Protein AF-A0A965FN24-F1 (afdb_monomer)

Secondary structure (DSSP, 8-state):
-HHHHHHHHSTT--EEE-SSSGGGEEE--SSSPPPPHHHHHHHHHHHHHHHHHHHHHHHHHHHSPPHHHHHHHHHHT-HHHHHHHHHHHHHHHHHSPPP-

Nearest PDB structures (foldseek):
  6cnn-assembly1_A  TM=4.248E-01  e=6.225E+00  Homo sapiens

Solvent-accessible surface area (backbone atoms only — not comparable to full-atom values): 5903 Å² total; per-residue (Å²): 102,61,70,58,21,46,48,72,77,44,66,92,63,47,67,48,75,53,84,86,54,77,87,26,57,46,81,66,42,88,88,58,78,84,76,52,68,65,56,43,50,54,41,38,54,51,51,50,51,55,48,62,62,46,45,36,56,62,57,35,67,73,66,46,74,64,68,62,58,42,52,53,18,59,76,69,66,37,60,69,52,37,52,49,51,52,51,54,42,49,52,39,43,67,77,38,56,78,70,133

Sequence (100 aa):
MIDRALKKLRPGAEWSLTGDTYSGITWHDQTQTQPTQEEVVAAIETIKAEIAATEYQRLRAREYPPVTDYLDAVVKGDQAQIDKYIQDCLAVKAKYPKPE

Structure (mmCIF, N/CA/C/O backbone):
data_AF-A0A965FN24-F1
#
_entry.id   AF-A0A965FN24-F1
#
loop_
_atom_site.group_PDB
_atom_site.id
_atom_site.type_symbol
_atom_site.label_atom_id
_atom_site.label_alt_id
_atom_site.label_comp_id
_atom_site.label_asym_id
_atom_site.label_entity_id
_atom_site.label_seq_id
_atom_site.pdbx_PDB_ins_code
_atom_site.Cartn_x
_atom_site.Cartn_y
_atom_site.Cartn_z
_atom_site.occupancy
_atom_site.B_iso_or_equiv
_atom_site.auth_seq_id
_atom_site.auth_comp_id
_atom_site.auth_asym_id
_atom_site.auth_atom_id
_atom_site.pdbx_PDB_model_num
ATOM 1 N N . MET A 1 1 ? -11.613 5.925 10.217 1.00 87.88 1 MET A N 1
ATOM 2 C CA . MET A 1 1 ? -10.270 5.876 10.852 1.00 87.88 1 MET A CA 1
ATOM 3 C C . MET A 1 1 ? -10.321 5.176 12.201 1.00 87.88 1 MET A C 1
ATOM 5 O O . MET A 1 1 ? -9.507 4.285 12.416 1.00 87.88 1 MET A O 1
ATOM 9 N N . ILE A 1 2 ? -11.272 5.526 13.079 1.00 91.31 2 ILE A N 1
ATOM 10 C CA . ILE A 1 2 ? -11.484 4.824 14.357 1.00 91.31 2 ILE A CA 1
ATOM 11 C C . ILE A 1 2 ? -11.806 3.344 14.144 1.00 91.31 2 ILE A C 1
ATOM 13 O O . ILE A 1 2 ? -11.208 2.500 14.791 1.00 91.31 2 ILE A O 1
ATOM 17 N N . ASP A 1 3 ? -12.663 3.012 13.182 1.00 92.81 3 ASP A N 1
ATOM 18 C CA . ASP A 1 3 ? -12.994 1.635 12.800 1.00 92.81 3 ASP A CA 1
ATOM 19 C C . ASP A 1 3 ? -11.750 0.770 12.513 1.00 92.81 3 ASP A C 1
ATOM 21 O O . ASP A 1 3 ? -11.628 -0.357 12.997 1.00 92.81 3 ASP A O 1
ATOM 25 N N . ARG A 1 4 ? -10.792 1.315 11.756 1.00 93.62 4 ARG A N 1
ATOM 26 C CA . ARG A 1 4 ? -9.517 0.657 11.453 1.00 93.62 4 ARG A CA 1
ATOM 27 C C . ARG A 1 4 ? -8.625 0.561 12.685 1.00 93.62 4 ARG A C 1
ATOM 29 O O . ARG A 1 4 ? -7.993 -0.473 12.880 1.00 93.62 4 ARG A O 1
ATOM 36 N N . ALA A 1 5 ? -8.582 1.609 13.504 1.00 94.69 5 ALA A N 1
ATOM 37 C CA . ALA A 1 5 ? -7.827 1.608 14.751 1.00 94.69 5 ALA A CA 1
ATOM 38 C C . ALA A 1 5 ? -8.360 0.551 15.733 1.00 94.69 5 ALA A C 1
ATOM 40 O O . ALA A 1 5 ? -7.573 -0.234 16.251 1.00 94.69 5 ALA A O 1
ATOM 41 N N . LEU A 1 6 ? -9.682 0.449 15.907 1.00 94.38 6 LEU A N 1
ATOM 42 C CA . LEU A 1 6 ? -10.324 -0.563 16.750 1.00 94.38 6 LEU A CA 1
ATOM 43 C C . LEU A 1 6 ? -10.046 -1.978 16.242 1.00 94.38 6 LEU A C 1
ATOM 45 O O . LEU A 1 6 ? -9.637 -2.826 17.025 1.00 94.38 6 LEU A O 1
ATOM 49 N N . LYS A 1 7 ? -10.155 -2.222 14.929 1.00 94.62 7 LYS A N 1
ATOM 50 C CA . LYS A 1 7 ? -9.789 -3.521 14.332 1.00 94.62 7 LYS A CA 1
ATOM 51 C C . LYS A 1 7 ? -8.312 -3.882 14.532 1.00 94.62 7 LYS A C 1
ATOM 53 O O . LYS A 1 7 ? -8.003 -5.063 14.646 1.00 94.62 7 LYS A O 1
ATOM 58 N N . LYS A 1 8 ? -7.410 -2.891 14.559 1.00 93.81 8 LYS A N 1
ATOM 59 C CA . LYS A 1 8 ? -5.969 -3.090 14.804 1.00 93.81 8 LYS A CA 1
ATOM 60 C C . LYS A 1 8 ? -5.673 -3.354 16.285 1.00 93.81 8 LYS A C 1
ATOM 62 O O . LYS A 1 8 ? -4.856 -4.214 16.586 1.00 93.81 8 LYS A O 1
ATOM 67 N N . LEU A 1 9 ? -6.328 -2.628 17.192 1.00 95.12 9 LEU A N 1
ATOM 68 C CA . LEU A 1 9 ? -6.100 -2.711 18.640 1.00 95.12 9 LEU A CA 1
ATOM 69 C C . LEU A 1 9 ? -6.804 -3.899 19.303 1.00 95.12 9 LEU A C 1
ATOM 71 O O . LEU A 1 9 ? -6.267 -4.473 20.249 1.00 95.12 9 LEU A O 1
ATOM 75 N N . ARG A 1 10 ? -8.019 -4.223 18.854 1.00 95.12 10 ARG A N 1
ATOM 76 C CA . ARG A 1 10 ? -8.896 -5.262 19.410 1.00 95.12 10 ARG A CA 1
ATOM 77 C C . ARG A 1 10 ? -9.499 -6.078 18.259 1.00 95.12 10 ARG A C 1
ATOM 79 O O . ARG A 1 10 ? -10.655 -5.869 17.872 1.00 95.12 10 ARG A O 1
ATOM 86 N N . PRO A 1 11 ? -8.700 -6.952 17.625 1.00 94.31 11 PRO A N 1
ATOM 87 C CA . PRO A 1 11 ? -9.186 -7.776 16.528 1.00 94.31 11 PRO A CA 1
ATOM 88 C C . PRO A 1 11 ? -10.324 -8.683 17.013 1.00 94.31 11 PRO A C 1
ATOM 9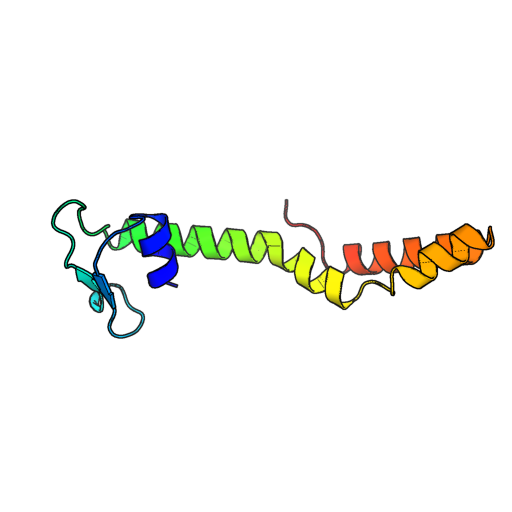0 O O . PRO A 1 11 ? -10.250 -9.280 18.082 1.00 94.31 11 PRO A O 1
ATOM 93 N N . GLY A 1 12 ? -11.394 -8.772 16.223 1.00 92.50 12 GLY A N 1
ATOM 94 C CA . GLY A 1 12 ? -12.563 -9.591 16.557 1.00 92.50 12 GLY A CA 1
ATOM 95 C C . GLY A 1 12 ? -13.491 -9.003 17.623 1.00 92.50 12 GLY A C 1
ATOM 96 O O . GLY A 1 12 ? -14.457 -9.670 17.972 1.00 92.50 12 GLY A O 1
ATOM 97 N N . ALA A 1 13 ? -13.238 -7.784 18.116 1.00 95.00 13 ALA A N 1
ATOM 98 C CA . ALA A 1 13 ? -14.114 -7.175 19.107 1.00 95.00 13 ALA A CA 1
ATOM 99 C C . ALA A 1 13 ? -15.460 -6.717 18.540 1.00 95.00 13 ALA A C 1
ATOM 101 O O . ALA A 1 13 ? -15.539 -6.197 17.422 1.00 95.00 13 ALA A O 1
ATOM 102 N N . GLU A 1 14 ? -16.497 -6.847 19.362 1.00 95.12 14 GLU A N 1
ATOM 103 C CA . GLU A 1 14 ? -17.855 -6.395 19.074 1.00 95.12 14 GLU A CA 1
ATOM 104 C C . GLU A 1 14 ? -18.089 -4.966 19.585 1.00 95.12 14 GLU A C 1
ATOM 106 O O . GLU A 1 14 ? -18.034 -4.671 20.782 1.00 95.12 14 GLU A O 1
ATOM 111 N N . TRP A 1 15 ? -18.364 -4.053 18.659 1.00 95.38 15 TRP A N 1
ATOM 112 C CA . TRP A 1 15 ? -18.645 -2.649 18.943 1.00 95.38 15 TRP A CA 1
ATOM 113 C C . TRP A 1 15 ? -19.481 -2.038 17.820 1.00 95.38 15 TRP A C 1
ATOM 115 O O . TRP A 1 15 ? -19.443 -2.487 16.674 1.00 95.38 15 TRP A O 1
ATOM 125 N N . SER A 1 16 ? -20.202 -0.975 18.153 1.00 94.44 16 SER A N 1
ATOM 126 C CA . SER A 1 16 ? -20.911 -0.118 17.206 1.00 94.44 16 SER A CA 1
ATOM 127 C C . SER A 1 16 ? -20.294 1.279 17.238 1.00 94.44 16 SER A C 1
ATOM 129 O O . SER A 1 16 ? -19.892 1.757 18.296 1.00 94.44 16 SER A O 1
ATOM 131 N N . LEU A 1 17 ? -20.205 1.947 16.088 1.00 94.19 17 LEU A N 1
ATOM 132 C CA . LEU A 1 17 ? -19.683 3.311 15.983 1.00 94.19 17 LEU A CA 1
ATOM 133 C C . LEU A 1 17 ? -20.746 4.220 15.369 1.00 94.19 17 LEU A C 1
ATOM 135 O O . LEU A 1 17 ? -21.197 3.977 14.251 1.00 94.19 17 LEU A O 1
ATOM 139 N N . THR A 1 18 ? -21.108 5.280 16.087 1.00 94.00 18 THR A N 1
ATOM 140 C CA . THR A 1 18 ? -21.971 6.356 15.588 1.00 94.00 18 THR A CA 1
ATOM 141 C C . THR A 1 18 ? -21.136 7.614 15.369 1.00 94.00 18 THR A C 1
ATOM 143 O O . THR A 1 18 ? -20.588 8.163 16.318 1.00 94.00 18 THR A O 1
ATOM 146 N N . GLY A 1 19 ? -21.044 8.088 14.126 1.00 89.88 19 GLY A N 1
ATOM 147 C CA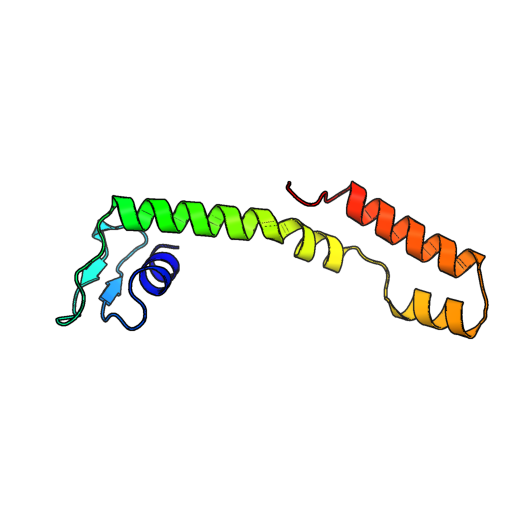 . GLY A 1 19 ? -20.173 9.214 13.767 1.00 89.88 19 GLY A CA 1
ATOM 148 C C . GLY A 1 19 ? -18.717 8.789 13.553 1.00 89.88 19 GLY A C 1
ATOM 149 O O . GLY A 1 19 ? -18.448 7.680 13.091 1.00 89.88 19 GLY A O 1
ATOM 150 N N . ASP A 1 20 ? -17.775 9.684 13.846 1.00 88.25 20 ASP A N 1
ATOM 151 C CA . ASP A 1 20 ? -16.345 9.520 13.550 1.00 88.25 20 ASP A CA 1
ATOM 152 C C . ASP A 1 20 ? -15.415 9.832 14.737 1.00 88.25 20 ASP A C 1
ATOM 154 O O . ASP A 1 20 ? -14.191 9.853 14.575 1.00 88.25 20 ASP A O 1
ATOM 158 N N . THR A 1 21 ? -15.978 10.022 15.933 1.00 91.19 21 THR A N 1
ATOM 159 C CA . THR A 1 21 ? -15.257 10.352 17.169 1.00 91.19 21 THR A CA 1
ATOM 160 C C . THR A 1 21 ? -15.243 9.190 18.163 1.00 91.19 21 THR A C 1
ATOM 162 O O . THR A 1 21 ? -16.050 8.264 18.092 1.00 91.19 21 THR A O 1
ATOM 165 N N . TYR A 1 22 ? -14.321 9.244 19.132 1.00 91.94 22 TYR A N 1
ATOM 166 C CA . TYR A 1 22 ? -14.205 8.221 20.178 1.00 91.94 22 TYR A CA 1
ATOM 167 C C . TYR A 1 22 ? -15.479 8.113 21.033 1.00 91.94 22 TYR A C 1
ATOM 169 O O . TYR A 1 22 ? -15.889 7.016 21.401 1.00 91.94 22 TYR A O 1
ATOM 177 N N . SER A 1 23 ? -16.158 9.236 21.290 1.00 92.31 23 SER A N 1
ATOM 178 C CA . SER A 1 23 ? -17.428 9.265 22.028 1.00 92.31 23 SER A CA 1
ATOM 179 C C . SER A 1 23 ? -18.578 8.552 21.308 1.00 92.31 23 SER A C 1
ATOM 181 O O . SER A 1 23 ? -19.578 8.228 21.939 1.00 92.31 23 SER A O 1
ATOM 183 N N . GLY A 1 24 ? -18.441 8.293 20.005 1.00 92.50 24 GLY A N 1
ATOM 184 C CA . GLY A 1 24 ? -19.402 7.537 19.210 1.00 92.50 24 GLY A CA 1
ATOM 185 C C . GLY A 1 24 ? -19.323 6.019 19.384 1.00 92.50 24 GLY A C 1
ATOM 186 O O . GLY A 1 24 ? -20.134 5.303 18.794 1.00 92.50 24 GLY A O 1
ATOM 187 N N . ILE A 1 25 ? -18.342 5.511 20.138 1.00 94.50 25 ILE A N 1
ATOM 188 C CA . ILE A 1 25 ? -18.126 4.075 20.329 1.00 94.50 25 ILE A CA 1
ATOM 189 C C . ILE A 1 25 ? -19.100 3.548 21.382 1.00 94.50 25 ILE A C 1
ATOM 191 O O . ILE A 1 25 ? -19.073 3.956 22.540 1.00 94.50 25 ILE A O 1
ATOM 195 N N . THR A 1 26 ? -19.921 2.583 20.983 1.00 95.50 26 THR A N 1
ATOM 196 C CA . THR A 1 26 ? -20.702 1.740 21.889 1.00 95.50 26 THR A CA 1
ATOM 197 C C . THR A 1 26 ? -20.057 0.359 21.928 1.00 95.50 26 THR A C 1
ATOM 199 O O . THR A 1 26 ? -20.028 -0.343 20.918 1.00 95.50 26 THR A O 1
ATOM 202 N N . TRP A 1 27 ? -19.495 -0.017 23.074 1.00 95.44 27 TRP A N 1
ATOM 203 C CA . TRP A 1 27 ? -18.800 -1.292 23.245 1.00 95.44 27 TRP A CA 1
ATOM 204 C C . TRP A 1 27 ? -19.776 -2.412 23.622 1.00 95.44 27 TRP A C 1
ATOM 206 O O . TRP A 1 27 ? -20.602 -2.230 24.517 1.00 95.44 27 TRP A O 1
ATOM 216 N N . HIS A 1 28 ? -19.687 -3.560 22.948 1.00 94.50 28 HIS A N 1
ATOM 217 C CA . HIS A 1 28 ? -20.553 -4.721 23.191 1.00 94.50 28 HIS A CA 1
ATOM 218 C C . HIS A 1 28 ? -19.772 -5.974 23.620 1.00 94.50 28 HIS A C 1
ATOM 220 O O . HIS A 1 28 ? -20.356 -6.875 24.220 1.00 94.50 28 HIS A O 1
ATOM 226 N N . ASP A 1 29 ? -18.463 -6.021 23.358 1.00 93.19 29 ASP A N 1
ATOM 227 C CA . ASP A 1 29 ? -17.597 -7.154 23.686 1.00 93.19 29 ASP A CA 1
ATOM 228 C C . ASP A 1 29 ? -17.440 -7.338 25.208 1.00 93.19 29 ASP A C 1
ATOM 230 O O . ASP A 1 29 ? -17.102 -6.407 25.942 1.00 93.19 29 ASP A O 1
ATOM 234 N N . GLN A 1 30 ? -17.680 -8.564 25.675 1.00 92.56 30 GLN A N 1
ATOM 235 C CA . GLN A 1 30 ? -17.549 -8.969 27.081 1.00 92.56 30 GLN A CA 1
ATOM 236 C C . GLN A 1 30 ? -16.203 -9.644 27.392 1.00 92.56 30 GLN A C 1
ATOM 238 O O . GLN A 1 30 ? -15.866 -9.851 28.555 1.00 92.56 30 GLN A O 1
ATOM 243 N N . THR A 1 31 ? -15.445 -10.018 26.363 1.00 93.25 31 THR A N 1
ATOM 244 C CA . THR A 1 31 ? -14.146 -10.695 26.457 1.00 93.25 31 THR A CA 1
ATOM 245 C C . THR A 1 31 ? -12.987 -9.706 26.432 1.00 93.25 31 THR A C 1
ATOM 247 O O . THR A 1 31 ? -12.017 -9.865 27.172 1.00 93.25 31 THR A O 1
ATOM 250 N N . GLN A 1 32 ? -13.095 -8.668 25.603 1.00 93.75 32 GLN A N 1
ATOM 251 C CA . GLN A 1 32 ? -12.089 -7.625 25.454 1.00 93.75 32 GLN A CA 1
ATOM 252 C C . GLN A 1 32 ? -12.574 -6.319 26.070 1.00 93.75 32 GLN A C 1
ATOM 254 O O . GLN A 1 32 ? -13.757 -5.986 26.034 1.00 93.75 32 GLN A O 1
ATOM 259 N N . THR A 1 33 ? -11.639 -5.537 26.602 1.00 93.25 33 THR A N 1
ATOM 260 C CA . THR A 1 33 ? -11.928 -4.196 27.102 1.00 93.25 33 THR A CA 1
ATOM 261 C C . THR A 1 33 ? -11.844 -3.169 25.980 1.00 93.25 33 THR A C 1
ATOM 263 O O . THR A 1 33 ? -10.964 -3.236 25.110 1.00 93.25 33 THR A O 1
ATOM 266 N N . GLN A 1 34 ? -12.749 -2.189 26.036 1.00 93.12 34 GLN A N 1
ATOM 267 C CA . GLN A 1 34 ? -12.705 -1.024 25.164 1.00 93.12 34 GLN A CA 1
ATOM 268 C C . GLN A 1 34 ? -11.329 -0.342 25.297 1.00 93.12 34 GLN A C 1
ATOM 270 O O . GLN A 1 34 ? -10.915 -0.044 26.421 1.00 93.12 34 GLN A O 1
ATOM 275 N N . PRO A 1 35 ? -10.606 -0.113 24.186 1.00 94.19 35 PRO A N 1
ATOM 276 C CA . PRO A 1 35 ? -9.330 0.593 24.220 1.00 94.19 35 PRO A CA 1
ATOM 277 C C . PRO A 1 35 ? -9.549 2.053 24.612 1.00 94.19 35 PRO A C 1
ATOM 279 O O . PRO A 1 35 ? -10.596 2.609 24.289 1.00 94.19 35 PRO A O 1
ATOM 282 N N . THR A 1 36 ? -8.574 2.684 25.265 1.00 95.94 36 THR A N 1
ATOM 283 C CA . THR A 1 36 ? -8.697 4.087 25.687 1.00 95.94 36 THR A CA 1
ATOM 284 C C . THR A 1 36 ? -8.670 5.042 24.494 1.00 95.94 36 THR A C 1
ATOM 286 O O . THR A 1 36 ? -8.253 4.692 23.384 1.00 95.94 36 THR A O 1
ATOM 289 N N . GLN A 1 37 ? -9.093 6.289 24.714 1.00 95.25 37 GLN A N 1
ATOM 290 C CA . GLN A 1 37 ? -9.044 7.313 23.673 1.00 95.25 37 GLN A CA 1
ATOM 291 C C . GLN A 1 37 ? -7.608 7.547 23.188 1.00 95.25 37 GLN A C 1
ATOM 293 O O . GLN A 1 37 ? -7.382 7.687 21.986 1.00 95.25 37 GLN A O 1
ATOM 298 N N . GLU A 1 38 ? -6.638 7.539 24.099 1.00 94.81 38 GLU A N 1
ATOM 299 C CA . GLU A 1 38 ? -5.219 7.697 23.793 1.00 94.81 38 GLU A CA 1
ATOM 300 C C . GLU A 1 38 ? -4.701 6.541 22.931 1.00 94.81 38 GLU A C 1
ATOM 302 O O . GLU A 1 38 ? -4.020 6.791 21.937 1.00 94.81 38 GLU A O 1
ATOM 307 N N . GLU A 1 39 ? -5.067 5.292 23.249 1.00 95.12 39 GLU A N 1
ATOM 308 C CA . GLU A 1 39 ? -4.710 4.125 22.431 1.00 95.12 39 GLU A CA 1
ATOM 309 C C . GLU A 1 39 ? -5.277 4.253 21.010 1.00 95.12 39 GLU A C 1
ATOM 311 O O . GLU A 1 39 ? -4.565 4.030 20.027 1.00 95.12 39 GLU A O 1
ATOM 316 N N . VAL A 1 40 ? -6.546 4.658 20.884 1.00 95.00 40 VAL A N 1
ATOM 317 C CA . VAL A 1 40 ? -7.202 4.850 19.583 1.00 95.00 40 VAL A CA 1
ATOM 318 C C . VAL A 1 40 ? -6.526 5.963 18.782 1.00 95.00 40 VAL A C 1
ATOM 320 O O . VAL A 1 40 ? -6.254 5.775 17.596 1.00 95.00 40 VAL A O 1
ATOM 323 N N . VAL A 1 41 ? -6.211 7.102 19.405 1.00 95.00 41 VAL A N 1
ATOM 324 C CA . VAL A 1 41 ? -5.512 8.214 18.742 1.00 95.00 41 VAL A CA 1
ATOM 325 C C . VAL A 1 41 ? -4.109 7.792 18.299 1.00 95.00 41 VAL A C 1
ATOM 327 O O . VAL A 1 41 ? -3.751 8.011 17.141 1.00 95.00 41 VAL A O 1
ATOM 330 N N . ALA A 1 42 ? -3.340 7.117 19.157 1.00 95.44 42 ALA A N 1
ATOM 331 C CA . ALA A 1 42 ? -2.009 6.617 18.812 1.00 95.44 42 ALA A CA 1
ATOM 332 C C . ALA A 1 42 ? -2.051 5.608 17.649 1.00 95.44 42 ALA A C 1
ATOM 334 O O . ALA A 1 42 ? -1.219 5.656 16.736 1.00 95.44 42 ALA A O 1
ATOM 335 N N . ALA A 1 43 ? -3.054 4.727 17.625 1.00 94.94 43 ALA A N 1
ATOM 336 C CA . ALA A 1 43 ? -3.259 3.799 16.520 1.00 94.94 43 ALA A CA 1
ATOM 337 C C . ALA A 1 43 ? -3.640 4.523 15.219 1.00 94.94 43 ALA A C 1
ATOM 339 O O . ALA A 1 43 ? -3.149 4.154 14.152 1.00 94.94 43 ALA A O 1
ATOM 340 N N . ILE A 1 44 ? -4.470 5.570 15.283 1.00 94.12 44 ILE A N 1
ATOM 341 C CA . ILE A 1 44 ? -4.811 6.400 14.119 1.00 94.12 44 ILE A CA 1
ATOM 342 C C . ILE A 1 44 ? -3.568 7.074 13.543 1.00 94.12 44 ILE A C 1
ATOM 344 O O . ILE A 1 44 ? -3.371 7.012 12.330 1.00 94.12 44 ILE A O 1
ATOM 348 N N . GLU A 1 45 ? -2.732 7.689 14.379 1.00 94.56 45 GLU A N 1
ATOM 349 C CA . GLU A 1 45 ? -1.498 8.339 13.924 1.00 94.56 45 GLU A CA 1
ATOM 350 C C . GLU A 1 45 ? -0.524 7.326 13.315 1.00 94.56 45 GLU A C 1
ATOM 352 O O . GLU A 1 45 ? 0.017 7.563 12.236 1.00 94.56 45 GLU A O 1
ATOM 357 N N . THR A 1 46 ? -0.405 6.139 13.916 1.00 94.19 46 THR A N 1
ATOM 358 C CA . THR A 1 46 ? 0.369 5.031 13.334 1.00 94.19 46 THR A CA 1
ATOM 359 C C . THR A 1 46 ? -0.152 4.649 11.944 1.00 94.19 46 THR A C 1
ATOM 361 O O . THR A 1 46 ? 0.621 4.523 10.999 1.00 94.19 46 THR A O 1
ATOM 364 N N . ILE A 1 47 ? -1.470 4.500 11.784 1.00 93.81 47 ILE A N 1
ATOM 365 C CA . ILE A 1 47 ? -2.088 4.147 10.495 1.00 93.81 47 ILE A CA 1
ATOM 366 C C . ILE A 1 47 ? -1.885 5.264 9.463 1.00 93.81 47 ILE A C 1
ATOM 368 O O . ILE A 1 47 ? -1.628 4.982 8.294 1.00 93.81 47 ILE A O 1
ATOM 372 N N . LYS A 1 48 ? -1.989 6.536 9.865 1.00 92.38 48 LYS A N 1
ATOM 373 C CA . LYS A 1 48 ? -1.696 7.671 8.978 1.00 92.38 48 LYS A CA 1
ATOM 374 C C . LYS A 1 48 ? -0.241 7.653 8.522 1.00 92.38 48 LYS A C 1
ATOM 376 O O . LYS A 1 48 ? 0.004 7.835 7.333 1.00 92.38 48 LYS A O 1
ATOM 381 N N . ALA A 1 49 ? 0.695 7.392 9.433 1.00 90.62 49 ALA A N 1
ATOM 382 C CA . ALA A 1 49 ? 2.110 7.270 9.108 1.00 90.62 49 ALA A CA 1
ATOM 383 C C . ALA A 1 49 ? 2.368 6.108 8.135 1.00 90.62 49 ALA A C 1
ATOM 385 O O . ALA A 1 49 ? 3.056 6.301 7.141 1.00 90.62 49 ALA A O 1
ATOM 386 N N . GLU A 1 50 ? 1.751 4.939 8.338 1.00 91.25 50 GLU A N 1
ATOM 387 C CA . GLU A 1 50 ? 1.833 3.792 7.415 1.00 91.25 50 GLU A CA 1
ATOM 388 C C . GLU A 1 50 ? 1.276 4.125 6.015 1.00 91.25 50 GLU A C 1
ATOM 390 O O . GLU A 1 50 ? 1.855 3.752 4.989 1.00 91.25 50 GLU A O 1
ATO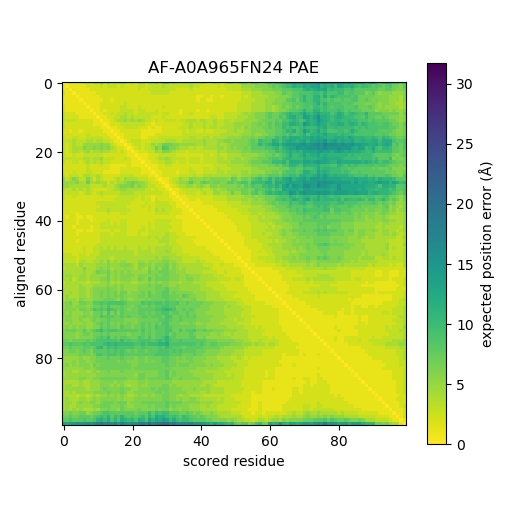M 395 N N . ILE A 1 51 ? 0.158 4.855 5.951 1.00 90.25 51 ILE A N 1
ATOM 396 C CA . ILE A 1 51 ? -0.427 5.315 4.684 1.00 90.25 51 ILE A CA 1
ATOM 397 C C . ILE A 1 51 ? 0.520 6.298 3.991 1.00 90.25 51 ILE A C 1
ATOM 399 O O . ILE A 1 51 ? 0.837 6.106 2.820 1.00 90.25 51 ILE A O 1
ATOM 403 N N . ALA A 1 52 ? 1.016 7.308 4.707 1.00 88.31 52 ALA A N 1
ATOM 404 C CA . ALA A 1 52 ? 1.954 8.286 4.164 1.00 88.31 52 ALA A CA 1
ATOM 405 C C . ALA A 1 52 ? 3.260 7.620 3.697 1.00 88.31 52 ALA A C 1
ATOM 407 O O . ALA A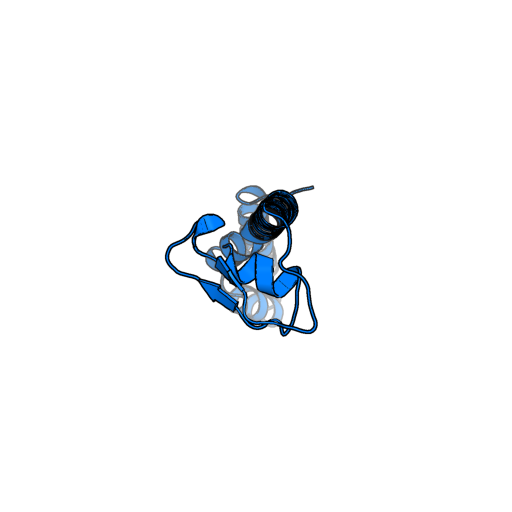 1 52 ? 3.754 7.911 2.608 1.00 88.31 52 ALA A O 1
ATOM 408 N N . ALA A 1 53 ? 3.764 6.653 4.469 1.00 90.88 53 ALA A N 1
ATOM 409 C CA . ALA A 1 53 ? 4.953 5.877 4.145 1.00 90.88 53 ALA A CA 1
ATOM 410 C C . ALA A 1 53 ? 4.796 5.057 2.859 1.00 90.88 53 ALA A C 1
ATOM 412 O O . ALA A 1 53 ? 5.795 4.753 2.220 1.00 90.88 53 ALA A O 1
ATOM 413 N N . THR A 1 54 ? 3.571 4.703 2.455 1.00 94.19 54 THR A N 1
ATOM 414 C CA . THR A 1 54 ? 3.298 3.892 1.253 1.00 94.19 54 THR A CA 1
ATOM 415 C C . THR A 1 54 ? 2.696 4.683 0.091 1.00 94.19 54 THR A C 1
ATOM 417 O O . THR A 1 54 ? 2.591 4.154 -1.016 1.00 94.19 54 THR A O 1
ATOM 420 N N . GLU A 1 55 ? 2.357 5.959 0.284 1.00 94.75 55 GLU A N 1
ATOM 421 C CA . GLU A 1 55 ? 1.703 6.797 -0.729 1.00 94.75 55 GLU A CA 1
ATOM 422 C C . GLU A 1 55 ? 2.533 6.932 -2.013 1.00 94.75 55 GLU A C 1
ATOM 424 O O . GLU A 1 55 ? 2.000 6.848 -3.124 1.00 94.75 55 GLU A O 1
ATOM 429 N N . TYR A 1 56 ? 3.862 7.013 -1.878 1.00 94.12 56 TYR A N 1
ATOM 430 C CA . TYR A 1 56 ? 4.779 7.055 -3.019 1.00 94.12 56 TYR A CA 1
ATOM 431 C C . TYR A 1 56 ? 4.569 5.875 -3.982 1.00 94.12 56 TYR A C 1
ATOM 433 O O . TYR A 1 56 ? 4.775 6.020 -5.182 1.00 94.12 56 TYR A O 1
ATOM 441 N N . GLN A 1 57 ? 4.148 4.702 -3.493 1.00 96.06 57 GLN A N 1
ATOM 442 C CA . GLN A 1 57 ? 3.943 3.521 -4.335 1.00 96.06 57 GLN A CA 1
ATOM 443 C C . GLN A 1 57 ? 2.778 3.733 -5.301 1.00 96.06 57 GLN A C 1
ATOM 445 O O . GLN A 1 57 ? 2.912 3.453 -6.491 1.00 96.06 57 GLN A O 1
ATOM 450 N N . ARG A 1 58 ? 1.660 4.279 -4.804 1.00 95.81 58 ARG A N 1
ATOM 451 C CA . ARG A 1 58 ? 0.461 4.565 -5.608 1.00 95.81 58 ARG A CA 1
ATOM 452 C C . ARG A 1 58 ? 0.751 5.648 -6.641 1.00 95.81 58 ARG A C 1
ATOM 454 O O . ARG A 1 58 ? 0.385 5.503 -7.804 1.00 95.81 58 ARG A O 1
ATOM 461 N N . LEU A 1 59 ? 1.455 6.701 -6.220 1.00 96.56 59 LEU A N 1
ATOM 462 C CA . LEU A 1 59 ? 1.838 7.814 -7.087 1.00 96.56 59 LEU A CA 1
ATOM 463 C C . LEU A 1 59 ? 2.783 7.366 -8.208 1.00 96.56 59 LEU A C 1
ATOM 465 O O . LEU A 1 59 ? 2.545 7.689 -9.369 1.00 96.56 59 LEU A O 1
ATOM 469 N N . ARG A 1 60 ? 3.800 6.553 -7.887 1.00 97.44 60 ARG A N 1
ATOM 470 C CA . ARG A 1 60 ? 4.718 5.996 -8.890 1.00 97.44 60 ARG A CA 1
ATOM 471 C C . ARG A 1 60 ? 4.014 5.043 -9.850 1.00 97.44 60 ARG A C 1
ATOM 473 O O . ARG A 1 60 ? 4.210 5.158 -11.051 1.00 97.44 60 ARG A O 1
ATOM 480 N N . ALA A 1 61 ? 3.171 4.139 -9.346 1.00 97.25 61 ALA A N 1
ATOM 481 C CA . ALA A 1 61 ? 2.452 3.179 -10.184 1.00 97.25 61 ALA A CA 1
ATOM 482 C C . ALA A 1 61 ? 1.552 3.858 -11.231 1.00 97.25 61 ALA A C 1
ATOM 484 O O . ALA A 1 61 ? 1.406 3.337 -12.331 1.00 97.25 61 ALA A O 1
ATOM 485 N N . ARG A 1 62 ? 0.980 5.025 -10.906 1.00 97.19 62 ARG A N 1
ATOM 486 C CA . ARG A 1 62 ? 0.155 5.809 -11.836 1.00 97.19 62 ARG A CA 1
ATOM 487 C C . ARG A 1 62 ? 0.962 6.473 -12.956 1.00 97.19 62 ARG A C 1
ATOM 489 O O . ARG A 1 62 ? 0.402 6.727 -14.015 1.00 97.19 62 ARG A O 1
ATOM 496 N N . GLU A 1 63 ? 2.227 6.805 -12.707 1.00 98.19 63 GLU A N 1
ATOM 497 C CA . GLU A 1 63 ? 3.059 7.575 -13.646 1.00 98.19 63 GLU A CA 1
ATOM 498 C C . GLU A 1 63 ? 4.157 6.757 -14.323 1.00 98.19 63 GLU A C 1
ATOM 500 O O . GLU A 1 63 ? 4.799 7.255 -15.245 1.00 98.19 63 GLU A O 1
ATOM 505 N N . TYR A 1 64 ? 4.392 5.515 -13.898 1.00 98.06 64 TYR A N 1
ATOM 506 C CA . TYR A 1 64 ? 5.330 4.657 -14.605 1.00 98.06 64 TYR A CA 1
ATOM 507 C C . TYR A 1 64 ? 4.874 4.410 -16.048 1.00 98.06 64 TYR A C 1
ATOM 509 O O . TYR A 1 64 ? 3.685 4.169 -16.281 1.00 98.06 64 TYR A O 1
ATOM 517 N N . PRO A 1 65 ? 5.816 4.431 -17.011 1.00 97.69 65 PRO A N 1
ATOM 518 C CA . PRO A 1 65 ? 5.523 3.999 -18.368 1.00 97.69 65 PRO A CA 1
ATOM 519 C C . PRO A 1 65 ? 5.017 2.544 -18.372 1.00 97.69 65 PRO A C 1
ATOM 521 O O . PRO A 1 65 ? 5.344 1.771 -17.460 1.00 97.69 65 PRO A O 1
ATOM 524 N N . PRO A 1 66 ? 4.226 2.141 -19.381 1.00 97.69 66 PRO A N 1
ATOM 525 C CA . PRO A 1 66 ? 3.767 0.766 -19.514 1.00 97.69 66 PRO A CA 1
ATOM 526 C C . PRO A 1 66 ? 4.944 -0.210 -19.499 1.00 97.69 66 PRO A C 1
ATOM 528 O O . PRO A 1 66 ? 5.889 -0.079 -20.273 1.00 97.69 66 PRO A O 1
ATOM 531 N N . VAL A 1 67 ? 4.875 -1.241 -18.655 1.00 97.44 67 VAL A N 1
ATOM 532 C CA . VAL A 1 67 ? 5.938 -2.262 -18.577 1.00 97.44 67 VAL A CA 1
ATOM 533 C C . VAL A 1 67 ? 6.156 -2.986 -19.914 1.00 97.44 67 VAL A C 1
ATOM 535 O O . VAL A 1 67 ? 7.238 -3.505 -20.176 1.00 97.44 67 VAL A O 1
ATOM 538 N N . THR A 1 68 ? 5.146 -2.992 -20.787 1.00 98.00 68 THR A N 1
ATOM 539 C CA . THR A 1 68 ? 5.234 -3.531 -22.148 1.00 98.00 68 THR A CA 1
ATOM 540 C C . THR A 1 68 ? 6.295 -2.836 -22.994 1.00 98.00 68 THR A C 1
ATOM 542 O O . THR A 1 68 ? 6.932 -3.515 -23.790 1.00 98.00 68 THR A O 1
ATOM 545 N N . ASP A 1 69 ? 6.542 -1.538 -22.788 1.00 97.75 69 ASP A N 1
ATOM 546 C CA . ASP A 1 69 ? 7.548 -0.783 -23.547 1.00 97.75 69 ASP A CA 1
ATOM 547 C C . ASP A 1 69 ? 8.962 -1.275 -23.217 1.00 97.75 69 ASP A C 1
ATOM 549 O O . ASP A 1 69 ? 9.808 -1.395 -24.099 1.00 97.75 69 ASP A O 1
ATOM 553 N N . TYR A 1 70 ? 9.201 -1.627 -21.949 1.00 98.12 70 TYR A N 1
ATOM 554 C CA . TYR A 1 70 ? 10.448 -2.254 -21.521 1.00 98.12 70 TYR A CA 1
ATOM 555 C C . TYR A 1 70 ? 10.599 -3.667 -22.092 1.00 98.12 70 TYR A C 1
ATOM 557 O O . TYR A 1 70 ? 11.659 -4.020 -22.601 1.00 98.12 70 TYR A O 1
ATOM 565 N N . LEU A 1 71 ? 9.543 -4.485 -22.020 1.00 98.50 71 LEU A N 1
ATOM 566 C CA . LEU A 1 71 ? 9.580 -5.864 -22.517 1.00 98.50 71 LEU A CA 1
ATOM 567 C C . LEU A 1 71 ? 9.829 -5.922 -24.029 1.00 98.50 71 LEU A C 1
ATOM 569 O O . LEU A 1 71 ? 10.643 -6.722 -24.481 1.00 98.50 71 LEU A O 1
ATOM 573 N N . ASP A 1 72 ? 9.162 -5.063 -24.798 1.00 98.50 72 ASP A N 1
ATOM 574 C CA . ASP A 1 72 ? 9.342 -4.947 -26.246 1.00 98.50 72 ASP A CA 1
ATOM 575 C C . ASP A 1 72 ? 10.773 -4.513 -26.606 1.00 98.50 72 ASP A C 1
ATOM 577 O O . ASP A 1 72 ? 11.409 -5.139 -27.457 1.00 98.50 72 ASP A O 1
ATOM 581 N N . ALA A 1 73 ? 11.321 -3.524 -25.890 1.00 98.44 73 ALA A N 1
ATOM 582 C CA . ALA A 1 73 ? 12.703 -3.080 -26.060 1.00 98.44 73 ALA A CA 1
ATOM 583 C C . ALA A 1 73 ? 13.716 -4.206 -25.798 1.00 98.44 73 ALA A C 1
ATOM 585 O O . ALA A 1 73 ? 14.641 -4.415 -26.584 1.00 98.44 73 ALA A O 1
ATOM 586 N N . VAL A 1 74 ? 13.512 -4.981 -24.726 1.00 98.44 74 VAL A N 1
ATOM 587 C CA . VAL A 1 74 ? 14.360 -6.136 -24.387 1.00 98.44 74 VAL A CA 1
ATOM 588 C C . VAL A 1 74 ? 14.296 -7.212 -25.469 1.00 98.44 74 VAL A C 1
ATOM 590 O O . VAL A 1 74 ? 15.339 -7.719 -25.877 1.00 98.44 74 VAL A O 1
ATOM 593 N N . VAL A 1 75 ? 13.103 -7.541 -25.976 1.00 98.44 75 VAL A N 1
ATOM 594 C CA . VAL A 1 75 ? 12.934 -8.534 -27.053 1.00 98.44 75 VAL A CA 1
ATOM 595 C C . VAL A 1 75 ? 13.623 -8.088 -28.346 1.00 98.44 75 VAL A C 1
ATOM 597 O O . VAL A 1 75 ? 14.183 -8.920 -29.059 1.00 98.44 75 VAL A O 1
ATOM 600 N N . LYS A 1 76 ? 13.620 -6.784 -28.639 1.00 97.88 76 LYS A N 1
ATOM 601 C CA . LYS A 1 76 ? 14.286 -6.196 -29.812 1.00 97.88 76 LYS A CA 1
ATOM 602 C C . LYS A 1 76 ? 15.792 -5.994 -29.635 1.00 97.88 76 LYS A C 1
ATOM 604 O O . LYS A 1 76 ? 16.475 -5.733 -30.622 1.00 97.88 76 LYS A O 1
ATOM 609 N N . GLY A 1 77 ? 16.309 -6.092 -28.409 1.00 98.12 77 GLY A N 1
ATOM 610 C CA . GLY A 1 77 ? 17.680 -5.689 -28.091 1.00 98.12 77 GLY A CA 1
ATOM 611 C C . GLY A 1 77 ? 17.918 -4.182 -28.260 1.00 98.12 77 GLY A C 1
ATOM 612 O O . GLY A 1 77 ? 19.043 -3.768 -28.535 1.00 98.12 77 GLY A O 1
ATOM 613 N N . ASP A 1 78 ? 16.871 -3.362 -28.132 1.00 98.44 78 ASP A N 1
ATOM 614 C CA . ASP A 1 78 ? 16.952 -1.908 -28.279 1.00 98.44 78 ASP A CA 1
ATOM 615 C C . ASP A 1 78 ? 17.405 -1.259 -26.964 1.00 98.44 78 ASP A C 1
ATOM 617 O O . ASP A 1 78 ? 16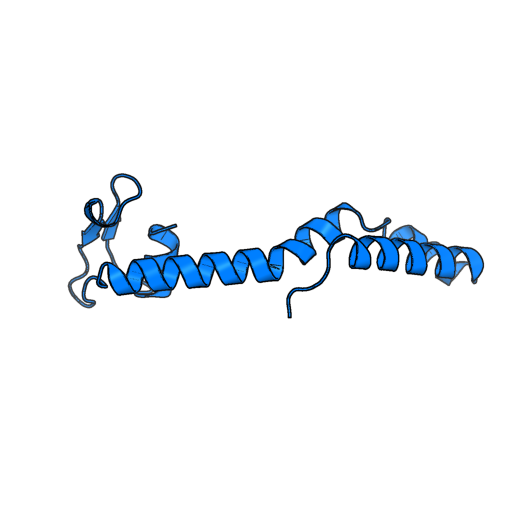.608 -0.947 -26.074 1.00 98.44 78 ASP A O 1
ATOM 621 N N . GLN A 1 79 ? 18.716 -1.045 -26.845 1.00 98.44 79 GLN A N 1
ATOM 622 C CA . GLN A 1 79 ? 19.302 -0.443 -25.650 1.00 98.44 79 GLN A CA 1
ATOM 623 C C . GLN A 1 79 ? 18.823 0.996 -25.415 1.00 98.44 79 GLN A C 1
ATOM 625 O O . GLN A 1 79 ? 18.638 1.394 -24.268 1.00 98.44 79 GLN A O 1
ATOM 630 N N . ALA A 1 80 ? 18.571 1.773 -26.473 1.00 98.38 80 ALA A N 1
ATOM 631 C CA . ALA A 1 80 ? 18.137 3.159 -26.324 1.00 98.38 80 ALA A CA 1
ATOM 632 C C . ALA A 1 80 ? 16.725 3.239 -25.724 1.00 98.38 80 ALA A C 1
ATOM 634 O O . ALA A 1 80 ? 16.454 4.082 -24.864 1.00 98.38 80 ALA A O 1
ATOM 635 N N . GLN A 1 81 ? 15.828 2.337 -26.133 1.00 98.19 81 GLN A N 1
ATOM 636 C CA . GLN A 1 81 ? 14.482 2.248 -25.569 1.00 98.19 81 GLN A CA 1
ATOM 637 C C . GLN A 1 81 ? 14.492 1.697 -24.131 1.00 98.19 81 GLN A C 1
ATOM 639 O O . GLN A 1 81 ? 13.754 2.206 -23.282 1.00 98.19 81 GLN A O 1
ATOM 644 N N . ILE A 1 82 ? 15.368 0.729 -23.824 1.00 98.56 82 ILE A N 1
ATOM 645 C CA . ILE A 1 82 ? 15.606 0.254 -22.448 1.00 98.56 82 ILE A CA 1
ATOM 646 C C . ILE A 1 82 ? 16.044 1.416 -21.549 1.00 98.56 82 ILE A C 1
ATOM 648 O O . ILE A 1 82 ? 15.441 1.651 -20.497 1.00 98.56 82 ILE A O 1
ATOM 652 N N . ASP A 1 83 ? 17.059 2.171 -21.975 1.00 98.62 83 ASP A N 1
ATOM 653 C CA . ASP A 1 83 ? 17.610 3.287 -21.207 1.00 98.62 83 ASP A CA 1
ATOM 654 C C . ASP A 1 83 ? 16.553 4.368 -20.979 1.00 98.62 83 ASP A C 1
ATOM 656 O O . ASP A 1 83 ? 16.415 4.880 -19.864 1.00 98.62 83 ASP A O 1
ATOM 660 N N . LYS A 1 84 ? 15.742 4.668 -22.001 1.00 98.31 84 LYS A N 1
ATOM 661 C CA . LYS A 1 84 ? 14.627 5.608 -21.877 1.00 98.31 84 LYS A CA 1
ATOM 662 C C . LYS A 1 84 ? 13.620 5.174 -20.807 1.00 98.31 84 LYS A C 1
ATOM 664 O O . LYS A 1 84 ? 13.283 5.986 -19.947 1.00 98.31 84 LYS A O 1
ATOM 669 N N . TYR A 1 85 ? 13.165 3.920 -20.826 1.00 98.50 85 TYR A N 1
ATOM 670 C CA . TYR A 1 85 ? 12.226 3.409 -19.819 1.00 98.50 85 TYR A CA 1
ATOM 671 C C . TYR A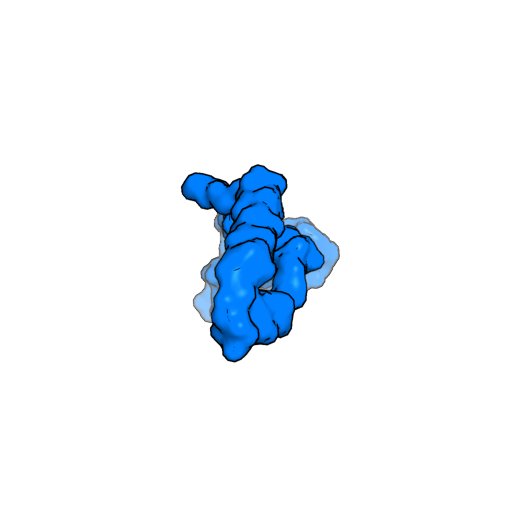 1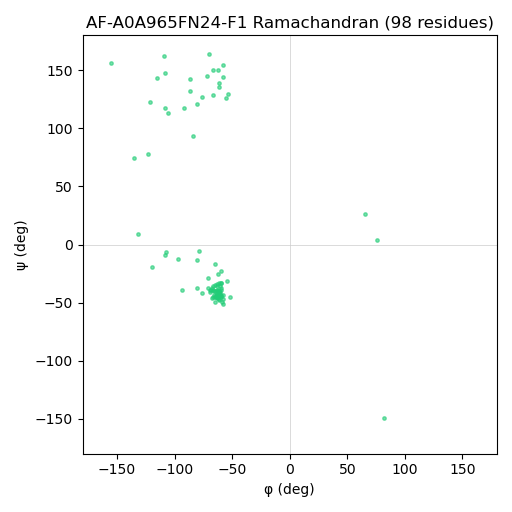 85 ? 12.801 3.536 -18.400 1.00 98.50 85 TYR A C 1
ATOM 673 O O . TYR A 1 85 ? 12.118 3.981 -17.475 1.00 98.50 85 TYR A O 1
ATOM 681 N N . ILE A 1 86 ? 14.083 3.196 -18.228 1.00 98.31 86 ILE A N 1
ATOM 682 C CA . ILE A 1 86 ? 14.777 3.314 -16.941 1.00 98.31 86 ILE A CA 1
ATOM 683 C C . ILE A 1 86 ? 14.808 4.775 -16.475 1.00 98.31 86 I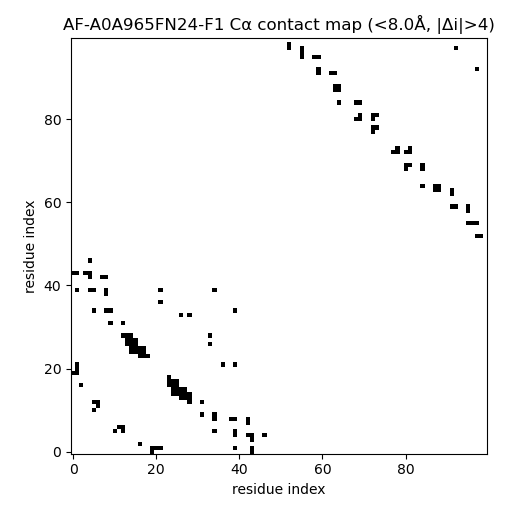LE A C 1
ATOM 685 O O . ILE A 1 86 ? 14.477 5.042 -15.317 1.00 98.31 86 ILE A O 1
ATOM 689 N N . GLN A 1 87 ? 15.164 5.719 -17.352 1.00 98.56 87 GLN A N 1
ATOM 690 C CA . GLN A 1 87 ? 15.203 7.145 -17.016 1.00 98.56 87 GLN A CA 1
ATOM 691 C C . GLN A 1 87 ? 13.823 7.697 -16.652 1.00 98.56 87 GLN A C 1
ATOM 693 O O . GLN A 1 87 ? 13.697 8.396 -15.645 1.00 98.56 87 GLN A O 1
ATOM 698 N N . ASP A 1 88 ? 12.778 7.328 -17.394 1.00 98.38 88 ASP A N 1
ATOM 699 C CA . ASP A 1 88 ? 11.404 7.735 -17.088 1.00 98.38 88 ASP A CA 1
ATOM 700 C C . ASP A 1 88 ? 10.974 7.209 -15.703 1.00 98.38 88 ASP A C 1
ATOM 702 O O . ASP A 1 88 ? 10.457 7.958 -14.868 1.00 98.38 88 ASP A O 1
ATOM 706 N N . CYS A 1 89 ? 11.274 5.943 -15.384 1.00 98.31 89 CYS A N 1
ATOM 707 C CA . CYS A 1 89 ? 11.034 5.392 -14.050 1.00 98.31 89 CYS A CA 1
ATOM 708 C C . CYS A 1 89 ? 11.839 6.111 -12.953 1.00 98.31 89 CYS A C 1
ATOM 710 O O . CYS A 1 89 ? 11.322 6.317 -11.850 1.00 98.31 89 CYS A O 1
ATOM 712 N N . LEU A 1 90 ? 13.098 6.481 -13.210 1.00 98.19 90 LEU A N 1
ATOM 713 C CA . LEU A 1 90 ? 13.925 7.231 -12.258 1.00 98.19 90 LEU A CA 1
ATOM 714 C C . LEU A 1 90 ? 13.372 8.641 -12.017 1.00 98.19 90 LEU A C 1
ATOM 716 O O . LEU A 1 90 ? 13.310 9.066 -10.863 1.00 98.19 90 LEU A O 1
ATOM 720 N N . ALA A 1 91 ? 12.891 9.325 -13.057 1.00 98.38 91 ALA A N 1
ATOM 721 C CA . ALA A 1 91 ? 12.243 10.629 -12.936 1.00 98.38 91 ALA A CA 1
ATOM 722 C C . ALA A 1 91 ? 10.983 10.558 -12.057 1.00 98.38 91 ALA A C 1
ATOM 724 O O . ALA A 1 91 ? 10.801 11.375 -11.152 1.00 98.38 91 ALA A O 1
ATOM 725 N N . VAL A 1 92 ? 10.157 9.521 -12.237 1.00 98.19 92 VAL A N 1
ATOM 726 C CA . VAL A 1 92 ? 8.978 9.269 -11.390 1.00 98.19 92 VAL A CA 1
ATOM 727 C C . VAL A 1 92 ? 9.380 8.989 -9.934 1.00 98.19 92 VAL A C 1
ATOM 729 O O . VAL A 1 92 ? 8.742 9.478 -8.999 1.00 98.19 92 VAL A O 1
ATOM 732 N N . LYS A 1 93 ? 10.478 8.254 -9.702 1.00 97.44 93 LYS A N 1
ATOM 733 C CA . LYS A 1 93 ? 11.010 8.020 -8.347 1.00 97.44 93 LYS A CA 1
ATOM 734 C C . LYS A 1 93 ? 11.550 9.289 -7.689 1.00 97.44 93 LYS A C 1
ATOM 736 O O . LYS A 1 93 ? 11.388 9.425 -6.478 1.00 97.44 93 LYS A O 1
ATOM 741 N N . ALA A 1 94 ? 12.165 10.183 -8.461 1.00 97.38 94 ALA A N 1
ATOM 742 C CA . ALA A 1 94 ? 12.649 11.475 -7.984 1.00 97.38 94 ALA A CA 1
ATOM 743 C C . ALA A 1 94 ? 11.490 12.424 -7.635 1.00 97.38 94 ALA A C 1
ATOM 745 O O . ALA A 1 94 ? 11.547 13.105 -6.616 1.00 97.38 94 ALA A O 1
ATOM 746 N N . LYS A 1 95 ? 10.408 12.416 -8.428 1.00 97.00 95 LYS A N 1
ATOM 747 C CA . LYS A 1 95 ? 9.176 13.179 -8.157 1.00 97.00 95 LYS A CA 1
ATOM 748 C C . LYS A 1 95 ? 8.448 12.699 -6.896 1.00 97.00 95 LYS A C 1
ATOM 750 O O . LYS A 1 95 ? 7.872 13.506 -6.173 1.00 97.00 95 LYS A O 1
ATOM 755 N N . TYR A 1 96 ? 8.486 11.392 -6.630 1.00 95.94 96 TYR A N 1
ATOM 756 C CA . TYR A 1 96 ? 7.845 10.756 -5.476 1.00 95.94 96 TYR A CA 1
ATOM 757 C C . TYR A 1 96 ? 8.871 9.976 -4.649 1.00 95.94 96 TYR A C 1
ATOM 759 O O . TYR A 1 96 ? 8.944 8.750 -4.794 1.00 95.94 96 TYR A O 1
ATOM 767 N N . PRO A 1 97 ? 9.700 10.636 -3.821 1.00 94.12 97 PRO A N 1
ATOM 768 C CA . PRO A 1 97 ? 10.735 9.962 -3.044 1.00 94.12 97 PRO A CA 1
ATOM 769 C C . PRO A 1 97 ? 10.131 8.955 -2.057 1.0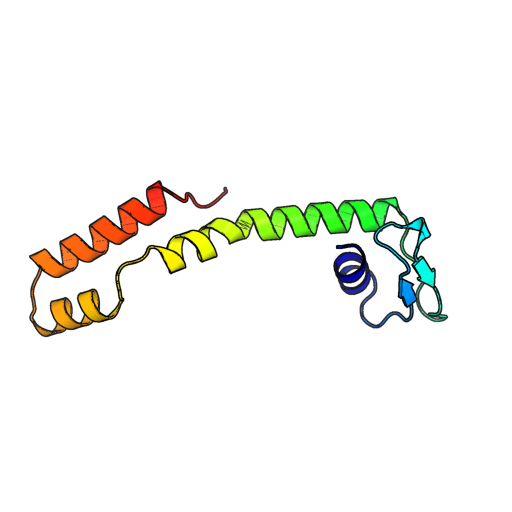0 94.12 97 PRO A C 1
ATOM 771 O O . PRO A 1 97 ? 9.002 9.107 -1.592 1.00 94.12 97 PRO A O 1
ATOM 774 N N . LYS A 1 98 ? 10.891 7.896 -1.758 1.00 91.75 98 LYS A N 1
ATOM 775 C CA . LYS A 1 98 ? 10.522 6.956 -0.697 1.00 91.75 98 LYS A CA 1
ATOM 776 C C . LYS A 1 98 ? 10.843 7.642 0.643 1.00 91.75 98 LYS A C 1
ATOM 778 O O . LYS A 1 98 ? 11.983 8.081 0.777 1.00 91.75 98 LYS A O 1
ATOM 783 N N . PRO A 1 99 ? 9.892 7.736 1.587 1.00 86.81 99 PRO A N 1
ATOM 784 C CA . PRO A 1 99 ? 10.172 8.217 2.941 1.00 86.81 99 PRO A CA 1
ATOM 785 C C . PRO A 1 99 ? 11.245 7.351 3.623 1.00 86.81 99 PRO A C 1
ATOM 787 O O . PRO A 1 99 ? 11.289 6.144 3.360 1.00 86.81 99 PRO A O 1
ATOM 790 N N . GLU A 1 100 ? 12.111 7.969 4.432 1.00 76.69 100 GLU A N 1
ATOM 791 C CA . GLU A 1 100 ? 13.197 7.292 5.168 1.00 76.69 100 GLU A CA 1
ATOM 792 C C . GLU A 1 100 ? 12.686 6.309 6.230 1.00 76.69 100 GLU A C 1
ATOM 794 O O . GLU A 1 100 ? 11.653 6.606 6.876 1.00 76.69 100 GLU A O 1
#

Foldseek 3Di:
DLVVLCCVVPPPFDWDADDDAPVRIDGDGPPDDDDDNVSSVVSVVVVVVVCLLCVLVVQLVVQQDPVVQCVVCVVVVPVVSVVVSVVSSVVSCVVRPRDD

pLDDT: mean 94.97, std 3.33, range [76.69, 98.62]

Radius of gyration: 22.21 Å; Cα contacts (8 Å, |Δi|>4): 80; chains: 1; bounding box: 41×24×57 Å

Mean predicted aligned error: 4.72 Å